Protein AF-A0A2V6I4Q6-F1 (afdb_monomer_lite)

Structure (mmCIF, N/CA/C/O backbone):
data_AF-A0A2V6I4Q6-F1
#
_entry.id   AF-A0A2V6I4Q6-F1
#
loop_
_atom_site.group_PDB
_atom_site.id
_atom_site.type_symbol
_atom_site.label_atom_id
_atom_site.label_alt_id
_atom_site.label_comp_id
_atom_site.label_asym_id
_atom_site.label_entity_id
_atom_site.label_seq_id
_atom_site.pdbx_PDB_ins_code
_atom_site.Cartn_x
_atom_site.Cartn_y
_atom_site.Cartn_z
_atom_site.occupancy
_atom_site.B_iso_or_equiv
_atom_site.auth_seq_id
_atom_site.auth_comp_id
_atom_site.auth_asym_id
_atom_site.auth_atom_id
_atom_site.pdbx_PDB_model_num
ATOM 1 N N . MET A 1 1 ? 23.924 15.979 -45.010 1.00 37.09 1 MET A N 1
ATOM 2 C CA . MET A 1 1 ? 24.418 15.275 -43.809 1.00 37.09 1 MET A CA 1
ATOM 3 C C . MET A 1 1 ? 23.467 15.641 -42.681 1.00 37.09 1 MET A C 1
ATOM 5 O O . MET A 1 1 ? 23.468 16.782 -42.243 1.00 37.09 1 MET A O 1
ATOM 9 N N . THR A 1 2 ? 22.521 14.758 -42.370 1.00 35.78 2 THR A N 1
ATOM 10 C CA . THR A 1 2 ? 21.390 15.039 -41.474 1.00 35.78 2 THR A CA 1
ATOM 11 C C . THR A 1 2 ? 21.891 15.075 -40.035 1.00 35.78 2 THR A C 1
ATOM 13 O O . THR A 1 2 ? 22.449 14.086 -39.567 1.00 35.78 2 THR A O 1
ATOM 16 N N . ILE A 1 3 ? 21.738 16.208 -39.345 1.00 50.19 3 ILE A N 1
ATOM 17 C CA . ILE A 1 3 ? 22.049 16.294 -37.915 1.00 50.19 3 ILE A CA 1
ATOM 18 C C . ILE A 1 3 ? 20.981 15.486 -37.181 1.00 50.19 3 ILE A C 1
ATOM 20 O O . ILE A 1 3 ? 19.789 15.774 -37.284 1.00 50.19 3 ILE A O 1
ATOM 24 N N . ALA A 1 4 ? 21.421 14.420 -36.516 1.00 46.94 4 ALA A N 1
ATOM 25 C CA . ALA A 1 4 ? 20.569 13.548 -35.733 1.00 46.94 4 ALA A CA 1
ATOM 26 C C . ALA A 1 4 ? 19.922 14.346 -34.597 1.00 46.94 4 ALA A C 1
ATOM 28 O O . ALA A 1 4 ? 20.600 14.945 -33.762 1.00 46.94 4 ALA A O 1
ATOM 29 N N . ASN A 1 5 ? 18.592 14.333 -34.592 1.00 52.50 5 ASN A N 1
ATOM 30 C CA . ASN A 1 5 ? 17.753 14.806 -33.510 1.00 52.50 5 ASN A CA 1
ATOM 31 C C . ASN A 1 5 ? 17.874 13.813 -32.346 1.00 52.50 5 ASN A C 1
ATOM 33 O O . ASN A 1 5 ? 17.097 12.868 -32.242 1.00 52.50 5 ASN A O 1
ATOM 37 N N . ALA A 1 6 ? 18.896 13.978 -31.515 1.00 47.62 6 ALA A N 1
ATOM 38 C CA . ALA A 1 6 ? 18.964 13.321 -30.222 1.00 47.62 6 ALA A CA 1
ATOM 39 C C . ALA A 1 6 ? 18.461 14.327 -29.187 1.00 47.62 6 ALA A C 1
ATOM 41 O O . ALA A 1 6 ? 19.243 15.013 -28.529 1.00 47.62 6 ALA A O 1
ATOM 42 N N . SER A 1 7 ? 17.134 14.444 -29.079 1.00 46.91 7 SER A N 1
ATOM 43 C CA . SER A 1 7 ? 16.519 14.876 -27.828 1.00 46.91 7 SER A CA 1
ATOM 44 C C . SER A 1 7 ? 17.000 13.893 -26.772 1.00 46.91 7 SER A C 1
ATOM 46 O O . SER A 1 7 ? 16.513 12.769 -26.692 1.00 46.91 7 SER A O 1
ATOM 48 N N . MET A 1 8 ? 18.036 14.291 -26.042 1.00 51.53 8 MET A N 1
ATOM 49 C CA . MET A 1 8 ? 18.496 13.595 -24.853 1.00 51.53 8 MET A CA 1
ATOM 50 C C . MET A 1 8 ? 17.252 13.389 -23.985 1.00 51.53 8 MET A C 1
ATOM 52 O O . MET A 1 8 ? 16.611 14.392 -23.642 1.00 51.53 8 MET A O 1
ATOM 56 N N . PRO A 1 9 ? 16.829 12.147 -23.678 1.00 52.91 9 PRO A N 1
ATOM 57 C CA . PRO A 1 9 ? 15.846 11.994 -22.630 1.00 52.91 9 PRO A CA 1
ATOM 58 C C . PRO A 1 9 ? 16.529 12.579 -21.403 1.00 52.91 9 PRO A C 1
ATOM 60 O O . PRO A 1 9 ? 17.663 12.224 -21.093 1.00 52.91 9 PRO A O 1
ATOM 63 N N . LEU A 1 10 ? 15.882 13.563 -20.786 1.00 51.31 10 LEU A N 1
ATOM 64 C CA . LEU A 1 10 ? 16.287 14.079 -19.496 1.00 51.31 10 LEU A CA 1
ATOM 65 C C . LEU A 1 10 ? 16.215 12.893 -18.539 1.00 51.31 10 LEU A C 1
ATOM 67 O O . LEU A 1 10 ? 15.173 12.595 -17.959 1.00 51.31 10 LEU A O 1
ATOM 71 N N . GLU A 1 11 ? 17.323 12.176 -18.445 1.00 51.19 11 GLU A N 1
ATOM 72 C CA . GLU A 1 11 ? 17.685 11.316 -17.348 1.00 51.19 11 GLU A CA 1
ATOM 73 C C . GLU A 1 11 ? 17.751 12.230 -16.130 1.00 51.19 11 GLU A C 1
ATOM 75 O O . GLU A 1 11 ? 18.783 12.751 -15.716 1.00 51.19 11 GLU A O 1
ATOM 80 N N . THR A 1 12 ? 16.555 12.506 -15.608 1.00 48.78 12 THR A N 1
ATOM 81 C CA . THR A 1 12 ? 16.378 12.916 -14.237 1.00 48.78 12 THR A CA 1
ATOM 82 C C . THR A 1 12 ? 17.111 11.848 -13.442 1.00 48.78 12 THR A C 1
ATOM 84 O O . THR A 1 12 ? 16.772 10.664 -13.486 1.00 48.78 12 THR A O 1
ATOM 87 N N . ALA A 1 13 ? 18.182 12.240 -12.767 1.00 53.59 13 ALA A N 1
ATOM 88 C CA . ALA A 1 13 ? 18.777 11.446 -11.707 1.00 53.59 13 ALA A CA 1
ATOM 89 C C . ALA A 1 13 ? 17.781 11.419 -10.528 1.00 53.59 13 ALA A C 1
ATOM 91 O O . ALA A 1 13 ? 18.035 11.971 -9.462 1.00 53.59 13 ALA A O 1
ATOM 92 N N . GLY A 1 14 ? 16.581 10.888 -10.774 1.00 51.59 14 GLY A N 1
ATOM 93 C CA . GLY A 1 14 ? 15.363 11.172 -10.036 1.00 51.59 14 GLY A CA 1
ATOM 94 C C . GLY A 1 14 ? 14.458 9.950 -10.046 1.00 51.59 14 GLY A C 1
ATOM 95 O O . GLY A 1 14 ? 14.010 9.513 -11.097 1.00 51.59 14 GLY A O 1
ATOM 96 N N . ILE A 1 15 ? 14.263 9.391 -8.854 1.00 59.47 15 ILE A N 1
ATOM 97 C CA . ILE A 1 15 ? 13.183 8.494 -8.429 1.00 59.47 15 ILE A CA 1
ATOM 98 C C . ILE A 1 15 ? 12.485 7.757 -9.590 1.00 59.47 15 ILE A C 1
ATOM 100 O O . ILE A 1 15 ? 11.511 8.250 -10.159 1.00 59.47 15 ILE A O 1
ATOM 104 N N . ALA A 1 16 ? 12.986 6.574 -9.953 1.00 76.75 16 ALA A N 1
ATOM 105 C CA . ALA A 1 16 ? 12.321 5.732 -10.945 1.00 76.75 16 ALA A CA 1
ATOM 106 C C . ALA A 1 16 ? 10.866 5.459 -10.513 1.00 76.75 16 ALA A C 1
ATOM 108 O O . ALA A 1 16 ? 10.632 5.066 -9.366 1.00 76.75 16 ALA A O 1
ATOM 109 N N . ASP A 1 17 ? 9.898 5.676 -11.414 1.00 85.56 17 ASP A N 1
ATOM 110 C CA . ASP A 1 17 ? 8.484 5.397 -11.127 1.00 85.56 17 ASP A CA 1
ATOM 111 C C . ASP A 1 17 ? 8.341 3.896 -10.793 1.00 85.56 17 ASP A C 1
ATOM 113 O O . ASP A 1 17 ? 8.906 3.055 -11.506 1.00 85.56 17 ASP A O 1
ATOM 117 N N . PRO A 1 18 ? 7.659 3.520 -9.694 1.00 92.50 18 PRO A N 1
ATOM 118 C CA . PRO A 1 18 ? 7.536 2.122 -9.304 1.00 92.50 18 PRO A CA 1
ATOM 119 C C . PRO A 1 18 ? 6.784 1.308 -10.359 1.00 92.50 18 PRO A C 1
ATOM 121 O O . PRO A 1 18 ? 5.837 1.793 -10.976 1.00 92.50 18 PRO A O 1
ATOM 124 N N . SER A 1 19 ? 7.170 0.041 -10.529 1.00 96.06 19 SER A N 1
ATOM 125 C CA . SER A 1 19 ? 6.467 -0.860 -11.445 1.00 96.06 19 SER A CA 1
ATOM 126 C C . SER A 1 19 ? 5.044 -1.149 -10.965 1.00 96.06 19 SER A C 1
ATOM 128 O O . SER A 1 19 ? 4.789 -1.263 -9.763 1.00 96.06 19 SER A O 1
ATOM 130 N N . ASP A 1 20 ? 4.124 -1.374 -11.904 1.00 96.88 20 ASP A N 1
ATOM 131 C CA . ASP A 1 20 ? 2.737 -1.742 -11.590 1.00 96.88 20 ASP A CA 1
ATOM 132 C C . ASP A 1 20 ? 2.641 -2.984 -10.696 1.00 96.88 20 ASP A C 1
ATOM 134 O O . ASP A 1 20 ? 1.744 -3.097 -9.863 1.00 96.88 20 ASP A O 1
ATOM 138 N N . GLU A 1 21 ? 3.566 -3.935 -10.839 1.00 98.06 21 GLU A N 1
ATOM 139 C CA . GLU A 1 21 ? 3.629 -5.116 -9.980 1.00 98.06 21 GLU A CA 1
ATOM 140 C C . GLU A 1 21 ? 3.977 -4.761 -8.530 1.00 98.06 21 GLU A C 1
ATOM 142 O O . GLU A 1 21 ? 3.309 -5.239 -7.610 1.00 98.06 21 GLU A O 1
ATOM 147 N N . ALA A 1 22 ? 4.957 -3.878 -8.317 1.00 97.62 22 ALA A N 1
ATOM 148 C CA . ALA A 1 22 ? 5.308 -3.402 -6.984 1.00 97.62 22 ALA A CA 1
ATOM 149 C C . ALA A 1 22 ? 4.141 -2.636 -6.343 1.00 97.62 22 ALA A C 1
ATOM 151 O O . ALA A 1 22 ? 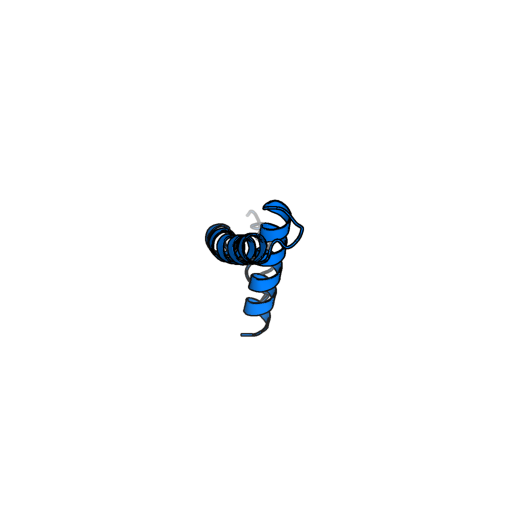3.822 -2.863 -5.171 1.00 97.62 22 ALA A O 1
ATOM 152 N N . ILE A 1 23 ? 3.458 -1.785 -7.119 1.00 98.38 23 ILE A N 1
ATOM 153 C CA . ILE A 1 23 ? 2.276 -1.055 -6.648 1.00 98.38 23 ILE A CA 1
ATOM 154 C C . ILE A 1 23 ? 1.150 -2.041 -6.305 1.00 98.38 23 ILE A C 1
ATOM 156 O O . ILE A 1 23 ? 0.586 -1.942 -5.217 1.00 98.38 23 ILE A O 1
ATOM 160 N N . ARG A 1 24 ? 0.868 -3.046 -7.154 1.00 98.62 24 ARG A N 1
ATOM 161 C CA . ARG A 1 24 ? -0.146 -4.090 -6.884 1.00 98.62 24 ARG A CA 1
ATOM 162 C C . ARG A 1 24 ? 0.137 -4.828 -5.582 1.00 98.62 24 ARG A C 1
ATOM 164 O O . ARG A 1 24 ? -0.769 -4.986 -4.764 1.00 98.62 24 ARG A O 1
ATOM 171 N N . LEU A 1 25 ? 1.378 -5.268 -5.379 1.00 98.62 25 LEU A N 1
ATOM 172 C CA . LEU A 1 25 ? 1.764 -6.008 -4.180 1.00 98.62 25 LEU A CA 1
ATOM 173 C C . LEU A 1 25 ? 1.599 -5.149 -2.922 1.00 98.62 25 LEU A C 1
ATOM 175 O O . LEU A 1 25 ? 1.033 -5.602 -1.929 1.00 98.62 25 LEU A O 1
ATOM 179 N N . ARG A 1 26 ? 2.039 -3.889 -2.966 1.00 98.56 26 ARG A N 1
ATOM 180 C CA . ARG A 1 26 ? 1.895 -2.950 -1.848 1.00 98.56 26 ARG A CA 1
ATOM 181 C C . ARG A 1 26 ? 0.422 -2.633 -1.563 1.00 98.56 26 ARG A C 1
ATOM 183 O O . ARG A 1 26 ? 0.005 -2.688 -0.407 1.00 98.56 26 ARG A O 1
ATOM 190 N N . ALA A 1 27 ? -0.371 -2.372 -2.603 1.00 98.81 27 ALA A N 1
ATOM 191 C CA . ALA A 1 27 ? -1.801 -2.088 -2.499 1.00 98.81 27 ALA A CA 1
ATOM 192 C C . ALA A 1 27 ? -2.572 -3.268 -1.892 1.00 98.81 27 ALA A C 1
ATOM 194 O O . ALA A 1 27 ? -3.467 -3.056 -1.077 1.00 98.81 27 ALA A O 1
ATOM 195 N N . TYR A 1 28 ? -2.182 -4.511 -2.200 1.00 98.56 28 TYR A N 1
ATOM 196 C CA . TYR A 1 28 ? -2.749 -5.701 -1.562 1.00 98.56 28 TYR A CA 1
ATOM 197 C C . TYR A 1 28 ? -2.597 -5.668 -0.033 1.00 98.56 28 TYR A C 1
ATOM 199 O O . TYR A 1 28 ? -3.572 -5.893 0.683 1.00 98.56 28 TYR A O 1
ATOM 207 N N . PHE A 1 29 ? -1.416 -5.320 0.489 1.00 98.62 29 PHE A N 1
ATOM 208 C CA . PHE A 1 29 ? -1.207 -5.221 1.939 1.00 98.62 29 PHE A CA 1
ATOM 209 C C . PHE A 1 29 ? -1.976 -4.059 2.580 1.00 98.62 29 PHE A C 1
ATOM 211 O O . PHE A 1 29 ? -2.473 -4.197 3.702 1.00 98.62 29 PHE A O 1
ATOM 218 N N . ILE A 1 30 ? -2.107 -2.929 1.879 1.00 98.56 30 ILE A N 1
ATOM 219 C CA . ILE A 1 30 ? -2.922 -1.795 2.341 1.00 98.56 30 ILE A CA 1
ATOM 220 C C . ILE A 1 30 ? -4.396 -2.209 2.410 1.00 98.56 30 ILE A C 1
ATOM 222 O O . ILE A 1 30 ? -5.029 -2.031 3.453 1.00 98.56 30 ILE A O 1
ATOM 226 N N . SER A 1 31 ? -4.904 -2.855 1.358 1.00 98.69 31 SER A N 1
ATOM 227 C CA . SER A 1 31 ? -6.264 -3.391 1.292 1.00 98.69 31 SER A CA 1
ATOM 228 C C . SER A 1 31 ? -6.536 -4.403 2.404 1.00 98.69 31 SER A C 1
ATOM 230 O O . SE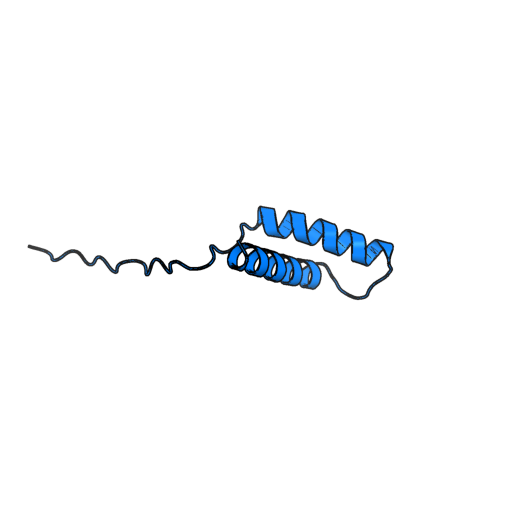R A 1 31 ? -7.558 -4.332 3.086 1.00 98.69 31 SER A O 1
ATOM 232 N N . GLU A 1 32 ? -5.590 -5.308 2.662 1.00 98.75 32 GLU A N 1
ATOM 233 C CA . GLU A 1 32 ? -5.672 -6.260 3.769 1.00 98.75 32 GLU A CA 1
ATOM 234 C C . GLU A 1 32 ? -5.784 -5.559 5.123 1.00 98.75 32 GLU A C 1
ATOM 236 O O . GLU A 1 32 ? -6.652 -5.908 5.927 1.00 98.75 32 GLU A O 1
ATOM 241 N N . ARG A 1 33 ? -4.963 -4.533 5.378 1.00 98.50 33 ARG A N 1
ATOM 242 C CA . ARG A 1 33 ? -5.065 -3.739 6.610 1.00 98.50 33 ARG A CA 1
ATOM 243 C C . ARG A 1 33 ? -6.414 -3.028 6.690 1.00 98.50 33 ARG A C 1
ATOM 245 O O . ARG A 1 33 ? -7.059 -3.073 7.734 1.00 98.50 33 ARG A O 1
ATOM 252 N N . ARG A 1 34 ? -6.868 -2.415 5.594 1.00 98.31 34 ARG A N 1
ATOM 253 C CA . ARG A 1 34 ? -8.159 -1.722 5.525 1.00 98.31 34 ARG A CA 1
ATOM 254 C C . ARG A 1 34 ? -9.310 -2.659 5.884 1.00 98.31 34 ARG A C 1
ATOM 256 O O . ARG A 1 34 ? -10.098 -2.327 6.765 1.00 98.31 34 ARG A O 1
ATOM 263 N N . ARG A 1 35 ? -9.358 -3.852 5.281 1.00 98.00 35 ARG A N 1
ATOM 264 C CA . ARG A 1 35 ? -10.382 -4.874 5.557 1.00 98.00 35 ARG A CA 1
ATOM 265 C C . ARG A 1 35 ? -10.333 -5.378 6.997 1.00 98.00 35 ARG A C 1
ATOM 267 O O . ARG A 1 35 ? -11.372 -5.438 7.646 1.00 98.00 35 ARG A O 1
ATOM 274 N N . ARG A 1 36 ? -9.142 -5.701 7.514 1.00 98.56 36 ARG A N 1
ATOM 275 C CA . ARG A 1 36 ? -8.968 -6.238 8.879 1.00 98.56 36 ARG A CA 1
ATOM 276 C C . ARG A 1 36 ? -9.405 -5.270 9.972 1.00 98.56 36 ARG A C 1
ATOM 278 O O . ARG A 1 36 ? -9.877 -5.713 11.010 1.00 98.56 36 ARG A O 1
ATOM 285 N N . PHE A 1 37 ? -9.248 -3.971 9.738 1.00 98.06 37 PHE A N 1
ATOM 286 C CA . PHE A 1 37 ? -9.586 -2.927 10.705 1.00 98.06 37 PHE A CA 1
ATOM 287 C C . PHE A 1 37 ? -10.863 -2.156 10.347 1.00 98.06 37 PHE A C 1
ATOM 289 O O . PHE A 1 37 ? -11.133 -1.131 10.967 1.00 98.06 37 PHE A O 1
ATOM 296 N N . ALA A 1 38 ? -11.635 -2.626 9.358 1.00 97.38 38 ALA A N 1
ATOM 297 C CA . ALA A 1 38 ? -12.842 -1.963 8.856 1.00 97.38 38 ALA A CA 1
ATOM 298 C C . ALA A 1 38 ? -12.640 -0.459 8.566 1.00 97.38 38 ALA A C 1
ATOM 300 O O . ALA A 1 38 ? -13.519 0.366 8.819 1.00 97.38 38 ALA A O 1
ATOM 301 N N . LEU A 1 39 ? -11.460 -0.095 8.052 1.00 97.12 39 LEU A N 1
ATOM 302 C CA . LEU A 1 39 ? -11.146 1.286 7.699 1.00 97.12 39 LEU A CA 1
ATOM 303 C C . LEU A 1 39 ? -11.894 1.676 6.411 1.00 97.12 39 LEU A C 1
ATOM 3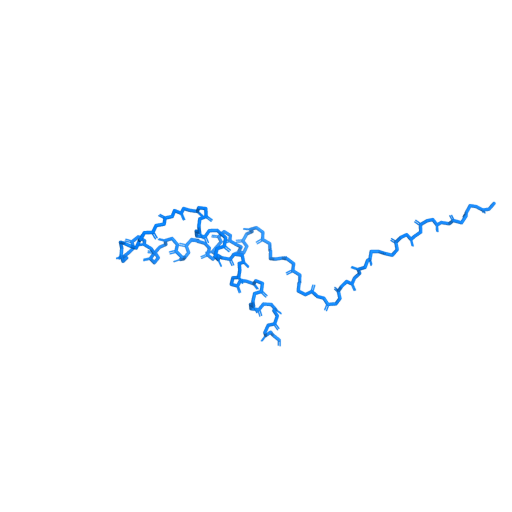05 O O . LEU A 1 39 ? -12.080 0.832 5.527 1.00 97.12 39 LEU A O 1
ATOM 309 N N . PRO A 1 40 ? -12.307 2.947 6.273 1.00 97.06 40 PRO A N 1
ATOM 310 C CA . PRO A 1 40 ? -12.901 3.432 5.035 1.00 97.06 40 PRO A CA 1
ATOM 311 C C . PRO A 1 40 ? -11.883 3.414 3.885 1.00 97.06 40 PRO A C 1
ATOM 313 O O . PRO A 1 40 ? -10.671 3.428 4.106 1.00 97.06 40 PRO A O 1
ATOM 316 N N . GLY A 1 41 ? -12.393 3.402 2.654 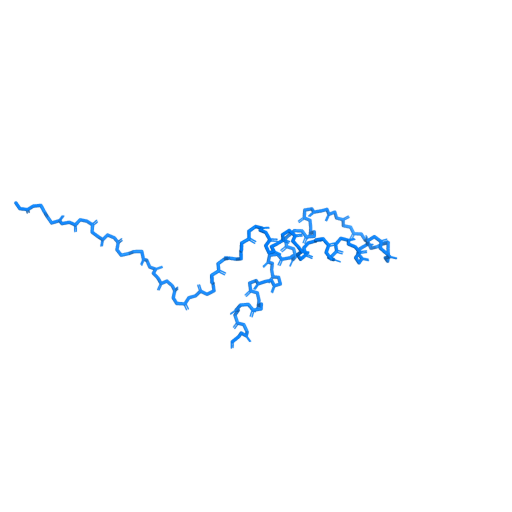1.00 96.75 41 GLY A N 1
ATOM 317 C CA . GLY A 1 41 ? -11.601 3.445 1.424 1.00 96.75 41 GLY A CA 1
ATOM 318 C C . GLY A 1 41 ? -11.918 2.297 0.471 1.00 96.75 41 GLY A C 1
ATOM 319 O O . GLY A 1 41 ? -12.725 1.412 0.770 1.00 96.75 41 GLY A O 1
ATOM 320 N N . ASP A 1 42 ? -11.246 2.307 -0.672 1.00 98.50 42 ASP A N 1
ATOM 321 C CA . ASP A 1 42 ? -11.435 1.380 -1.782 1.00 98.50 42 ASP A CA 1
ATOM 322 C C . ASP A 1 42 ? -10.092 0.992 -2.421 1.00 98.50 42 ASP A C 1
ATOM 324 O O . ASP A 1 42 ? -9.022 1.435 -2.005 1.00 98.50 42 ASP A O 1
ATOM 328 N N . ALA A 1 43 ? -10.151 0.113 -3.421 1.00 97.81 43 ALA A N 1
ATOM 329 C CA . ALA A 1 43 ? -8.960 -0.386 -4.099 1.00 97.81 43 ALA A CA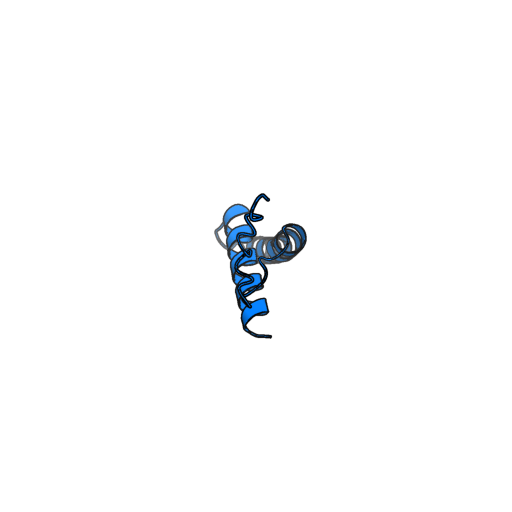 1
ATOM 330 C C . ALA A 1 43 ? -8.199 0.705 -4.877 1.00 97.81 43 ALA A C 1
ATOM 332 O O . ALA A 1 43 ? -6.983 0.599 -5.023 1.00 97.81 43 ALA A O 1
ATOM 333 N N . GLU A 1 44 ? -8.887 1.743 -5.362 1.00 98.56 44 GLU A N 1
ATOM 334 C CA . GLU A 1 44 ? -8.254 2.866 -6.063 1.00 98.56 44 GLU A CA 1
ATOM 335 C C . GLU A 1 44 ? -7.430 3.710 -5.084 1.00 98.56 44 GLU A C 1
ATOM 337 O O . GLU A 1 44 ? -6.265 4.021 -5.335 1.00 98.56 44 GLU A O 1
ATOM 342 N N . SER A 1 45 ? -7.992 3.985 -3.910 1.00 98.44 45 SER A N 1
ATOM 343 C CA . SER A 1 45 ? -7.295 4.648 -2.810 1.00 98.44 45 SER A CA 1
ATOM 344 C C . SER A 1 45 ? -6.093 3.824 -2.326 1.00 98.44 45 SER A C 1
ATOM 346 O O . SER A 1 45 ? -5.010 4.376 -2.122 1.00 98.44 45 SER A O 1
ATOM 348 N N . ASP A 1 46 ? -6.251 2.499 -2.195 1.00 98.69 46 ASP A N 1
ATOM 349 C CA . ASP A 1 46 ? -5.171 1.575 -1.813 1.00 98.69 46 ASP A CA 1
ATOM 350 C C . ASP A 1 46 ? -4.017 1.606 -2.849 1.00 98.69 46 ASP A C 1
ATOM 352 O O . ASP A 1 46 ? -2.839 1.574 -2.480 1.00 98.69 46 ASP A O 1
ATOM 356 N N . TRP A 1 47 ? -4.344 1.713 -4.143 1.00 98.38 47 TRP A N 1
ATOM 357 C CA . TRP A 1 47 ? -3.387 1.833 -5.251 1.00 98.38 47 TRP A CA 1
ATOM 358 C C . TRP A 1 47 ? -2.604 3.150 -5.229 1.00 98.38 47 TRP A C 1
ATOM 360 O O . TRP A 1 47 ? -1.373 3.151 -5.332 1.00 98.38 47 TRP A O 1
ATOM 370 N N . LEU A 1 48 ? -3.302 4.277 -5.072 1.00 98.38 48 LEU A N 1
ATOM 371 C CA . LEU A 1 48 ? -2.677 5.601 -5.029 1.00 98.38 48 LEU A CA 1
ATOM 372 C C . LEU A 1 48 ? -1.729 5.732 -3.833 1.00 98.38 48 LEU A C 1
ATOM 374 O O . LEU A 1 48 ? -0.610 6.235 -3.973 1.00 98.38 48 LEU A O 1
ATOM 378 N N . GLU A 1 49 ? -2.137 5.221 -2.673 1.00 98.38 49 GLU A N 1
ATOM 379 C CA . GLU A 1 49 ? -1.301 5.223 -1.476 1.00 98.38 49 GLU A CA 1
ATOM 380 C C . GLU A 1 49 ? -0.081 4.302 -1.629 1.00 98.38 49 GLU A C 1
ATOM 382 O O . GLU A 1 49 ? 1.028 4.677 -1.243 1.00 98.38 49 GLU A O 1
ATOM 387 N N . ALA A 1 50 ? -0.240 3.134 -2.259 1.00 98.56 50 ALA A N 1
ATOM 388 C CA . ALA A 1 50 ? 0.878 2.256 -2.594 1.00 98.56 50 ALA A CA 1
ATOM 389 C C . ALA A 1 50 ? 1.916 2.951 -3.487 1.00 98.56 50 ALA A C 1
ATOM 391 O O . ALA A 1 50 ? 3.112 2.904 -3.181 1.00 98.56 50 ALA A O 1
ATOM 392 N N . LYS A 1 51 ? 1.472 3.637 -4.550 1.00 97.69 51 LYS A N 1
ATOM 393 C CA . LYS A 1 51 ? 2.366 4.397 -5.435 1.00 97.69 51 LYS A CA 1
ATOM 394 C C . LYS A 1 51 ? 3.109 5.485 -4.657 1.00 97.69 51 LYS A C 1
ATOM 396 O O . LYS A 1 51 ? 4.331 5.584 -4.766 1.00 97.69 51 LYS A O 1
ATOM 401 N N . ARG A 1 52 ? 2.401 6.248 -3.815 1.00 97.38 52 ARG A N 1
ATOM 402 C CA . ARG A 1 52 ? 2.992 7.305 -2.977 1.00 97.38 52 ARG A CA 1
ATOM 403 C C . ARG A 1 52 ? 4.074 6.767 -2.038 1.00 97.38 52 ARG A C 1
ATOM 405 O O . ARG A 1 52 ? 5.144 7.365 -1.939 1.00 97.38 52 ARG A O 1
ATOM 412 N N . GLN A 1 53 ? 3.811 5.648 -1.363 1.00 97.00 53 GLN A N 1
ATOM 413 C CA . GLN A 1 53 ? 4.769 5.031 -0.442 1.00 97.00 53 GLN A CA 1
ATOM 414 C C . GLN A 1 53 ? 6.027 4.551 -1.167 1.00 97.00 53 GLN A C 1
ATOM 416 O O . GLN A 1 53 ? 7.128 4.821 -0.698 1.00 97.00 53 GLN A O 1
ATOM 421 N N . LEU A 1 54 ? 5.881 3.901 -2.323 1.00 96.31 54 LEU A N 1
ATOM 422 C CA . LEU A 1 54 ? 7.016 3.386 -3.093 1.00 96.31 54 LEU A CA 1
ATOM 423 C C . LEU A 1 54 ? 7.897 4.507 -3.664 1.00 96.31 54 LEU A C 1
ATOM 425 O O . LEU A 1 54 ? 9.120 4.414 -3.588 1.00 96.31 54 LEU A O 1
ATOM 429 N N . VAL A 1 55 ? 7.295 5.590 -4.169 1.00 94.69 55 VAL A N 1
ATOM 430 C CA . VAL A 1 55 ? 8.041 6.789 -4.598 1.00 94.69 55 VAL A CA 1
ATOM 431 C C . VAL A 1 55 ? 8.781 7.408 -3.413 1.00 94.69 55 VAL A C 1
ATOM 433 O O . VAL A 1 55 ? 9.958 7.738 -3.523 1.00 94.69 55 VAL A O 1
ATOM 436 N N . SER A 1 56 ? 8.124 7.524 -2.254 1.00 93.56 56 SER A N 1
ATOM 437 C CA . SER A 1 56 ? 8.773 8.027 -1.042 1.00 93.56 56 SER A CA 1
ATOM 438 C C . SER A 1 56 ? 9.961 7.153 -0.638 1.00 93.56 56 SER A C 1
ATOM 440 O O . SER A 1 56 ? 11.026 7.684 -0.351 1.00 93.56 56 SER A O 1
ATOM 442 N N . GLU A 1 57 ? 9.820 5.829 -0.637 1.00 93.25 57 GLU A N 1
ATOM 443 C CA . GLU A 1 57 ? 10.899 4.899 -0.277 1.00 93.25 57 GLU A CA 1
ATOM 444 C C . GLU A 1 57 ? 12.085 4.962 -1.240 1.00 93.25 57 GLU A C 1
ATOM 446 O O . GLU A 1 57 ? 13.229 4.901 -0.797 1.00 93.25 57 GLU A O 1
ATOM 451 N N . ALA A 1 58 ? 11.833 5.127 -2.540 1.00 87.00 58 ALA A N 1
ATOM 452 C CA . ALA A 1 58 ? 12.884 5.278 -3.541 1.00 87.00 58 ALA A CA 1
ATOM 453 C C . ALA A 1 58 ? 13.675 6.589 -3.379 1.00 87.00 58 ALA A C 1
ATOM 455 O O . ALA A 1 58 ? 14.867 6.610 -3.668 1.00 87.00 58 ALA A O 1
ATOM 456 N N . SER A 1 59 ? 13.041 7.651 -2.875 1.00 79.31 59 SER A N 1
ATOM 457 C CA . SER A 1 59 ? 13.701 8.931 -2.569 1.00 79.31 59 SER A CA 1
ATOM 458 C C . SER A 1 59 ? 14.481 8.942 -1.252 1.00 79.31 59 SER A C 1
ATOM 460 O O . SER A 1 59 ? 15.270 9.855 -1.033 1.00 79.31 59 SER A O 1
ATOM 462 N N . HIS A 1 60 ? 14.228 7.985 -0.354 1.00 73.56 60 HIS A N 1
ATOM 463 C CA . HIS A 1 60 ? 14.852 7.905 0.976 1.00 73.56 60 HIS A CA 1
ATOM 464 C C . HIS A 1 60 ? 15.910 6.784 1.082 1.00 73.56 60 HIS A C 1
ATOM 466 O O . HIS A 1 60 ? 16.299 6.424 2.194 1.00 73.56 60 HIS A O 1
ATOM 472 N N . ARG A 1 61 ? 16.348 6.213 -0.047 1.00 57.88 61 ARG A N 1
ATOM 473 C CA . ARG A 1 61 ? 17.474 5.266 -0.131 1.00 57.88 61 ARG A CA 1
ATOM 474 C C . ARG A 1 61 ? 18.796 5.994 -0.322 1.00 57.88 61 ARG A C 1
ATOM 476 O O . ARG A 1 61 ? 19.788 5.503 0.256 1.00 57.88 61 ARG A O 1
#

Sequence (61 aa):
MTIANASMPLETAGIADPSDEAIRLRAYFISERRRRFALPGDAESDWLEAKRQLVSEASHR

Secondary structure (DSSP, 8-state):
-PPP--------SS-PPPPHHHHHHHHHHHHHHHHHTT-S--HHHHHHHHH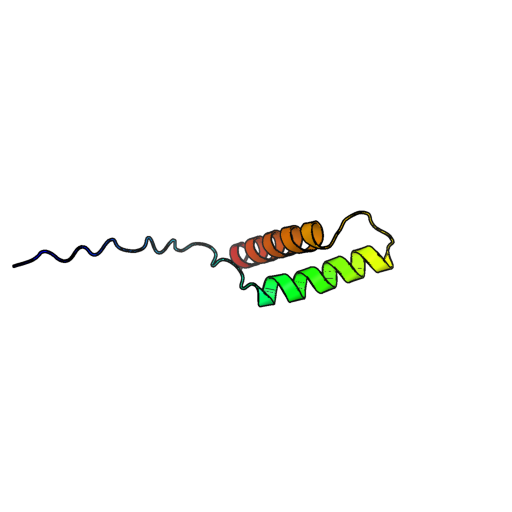HHHHHHHHT-

Radius of gyration: 17.76 Å; chains: 1; bounding box: 37×23×54 Å

Foldseek 3Di:
DDDDPPPPPPPPVAQDQDDPVQLVVQLVVVVVVCVVVVNDDDSVVSSVVSRVVSSVVSVVD

pLDDT: mean 83.61, std 21.05, range [35.78, 98.81]